Protein AF-A0A2M7QL12-F1 (afdb_monomer_lite)

Structure (mmCIF, N/CA/C/O backbone):
data_AF-A0A2M7QL12-F1
#
_entry.id   AF-A0A2M7QL12-F1
#
loop_
_atom_site.group_PDB
_atom_site.id
_atom_site.type_symbol
_atom_site.label_atom_id
_atom_site.label_alt_id
_atom_site.label_comp_id
_atom_site.label_asym_id
_atom_site.label_entity_id
_atom_site.label_seq_id
_atom_site.pdbx_PDB_ins_code
_atom_site.Cartn_x
_atom_site.Cartn_y
_atom_site.Cartn_z
_atom_site.occupancy
_atom_site.B_iso_or_equiv
_atom_site.auth_seq_id
_atom_site.auth_comp_id
_atom_site.auth_asym_id
_atom_site.auth_atom_id
_atom_site.pdbx_PDB_model_num
ATOM 1 N N . MET A 1 1 ? 10.885 -14.183 -25.278 1.00 58.84 1 MET A N 1
ATOM 2 C CA . MET A 1 1 ? 11.406 -12.892 -25.766 1.00 58.84 1 MET A CA 1
ATOM 3 C C . MET A 1 1 ? 11.655 -13.077 -27.241 1.00 58.84 1 MET A C 1
ATOM 5 O O . MET A 1 1 ? 12.558 -13.829 -27.584 1.00 58.84 1 MET A O 1
ATOM 9 N N . ASP A 1 2 ? 10.814 -12.476 -28.074 1.00 64.19 2 ASP A N 1
ATOM 10 C CA . ASP A 1 2 ? 10.976 -12.519 -29.525 1.00 64.19 2 ASP A CA 1
ATOM 11 C C . ASP A 1 2 ? 12.116 -11.577 -29.913 1.00 64.19 2 ASP A C 1
ATOM 13 O O . ASP A 1 2 ? 12.037 -10.368 -29.695 1.00 64.19 2 ASP A O 1
ATOM 17 N N . PHE A 1 3 ? 13.210 -12.152 -30.405 1.00 65.38 3 PHE A N 1
ATOM 18 C CA . PHE A 1 3 ? 14.356 -11.412 -30.920 1.00 65.38 3 PHE A CA 1
ATOM 19 C C . PHE A 1 3 ? 14.130 -11.153 -32.410 1.00 65.38 3 PHE A C 1
ATOM 21 O O . PHE A 1 3 ? 14.138 -12.094 -33.202 1.00 65.38 3 PHE A O 1
ATOM 28 N N . ALA A 1 4 ? 13.942 -9.885 -32.776 1.00 71.69 4 ALA A N 1
ATOM 29 C CA . ALA A 1 4 ? 13.825 -9.433 -34.159 1.00 71.69 4 ALA A CA 1
ATOM 30 C C . ALA A 1 4 ? 15.138 -8.734 -34.566 1.00 71.69 4 ALA A C 1
ATOM 32 O O . ALA A 1 4 ? 15.271 -7.525 -34.381 1.00 71.69 4 ALA A O 1
ATOM 33 N N . PRO A 1 5 ? 16.151 -9.462 -35.079 1.00 69.50 5 PRO A N 1
ATOM 34 C CA . PRO A 1 5 ? 17.453 -8.883 -35.431 1.00 69.50 5 PRO A CA 1
ATOM 35 C C . PRO A 1 5 ? 17.402 -7.799 -36.521 1.00 69.50 5 PRO A C 1
ATOM 37 O O . PRO A 1 5 ? 18.379 -7.079 -36.694 1.00 69.50 5 PRO A O 1
ATOM 40 N N . TRP A 1 6 ? 16.286 -7.675 -37.245 1.00 80.38 6 TRP A N 1
ATOM 41 C CA . TRP A 1 6 ? 16.060 -6.641 -38.260 1.00 80.38 6 TRP A CA 1
ATOM 42 C C . TRP A 1 6 ? 15.452 -5.338 -37.700 1.00 80.38 6 TRP A C 1
ATOM 44 O O . TRP A 1 6 ? 15.438 -4.343 -38.415 1.00 80.38 6 TRP A O 1
ATOM 54 N N . GLU A 1 7 ? 15.009 -5.323 -36.435 1.00 80.81 7 GLU A N 1
ATOM 55 C CA . GLU A 1 7 ? 14.493 -4.148 -35.703 1.00 80.81 7 GLU A CA 1
ATOM 56 C C . GLU A 1 7 ? 15.221 -4.029 -34.347 1.00 80.81 7 GLU A C 1
ATOM 58 O O . GLU A 1 7 ? 14.676 -4.346 -33.275 1.00 80.81 7 GLU A O 1
ATOM 63 N N . PRO A 1 8 ? 16.511 -3.645 -34.373 1.00 82.44 8 PRO A N 1
ATOM 64 C CA . PRO A 1 8 ? 17.352 -3.634 -33.183 1.00 82.44 8 PRO A CA 1
ATOM 65 C C . PRO A 1 8 ? 16.845 -2.657 -32.114 1.00 82.44 8 PRO A C 1
ATOM 67 O O . PRO A 1 8 ? 16.943 -2.962 -30.925 1.00 82.44 8 PRO A O 1
ATOM 70 N N . GLU A 1 9 ? 16.245 -1.531 -32.499 1.00 84.25 9 GLU A N 1
ATOM 71 C CA . GLU A 1 9 ? 15.704 -0.522 -31.583 1.00 84.25 9 GLU A CA 1
ATOM 72 C C . GLU A 1 9 ? 14.530 -1.067 -30.762 1.00 84.25 9 GLU A C 1
ATOM 74 O O . GLU A 1 9 ? 14.469 -0.862 -29.547 1.00 84.25 9 GLU A O 1
ATOM 79 N N . GLU A 1 10 ? 13.624 -1.817 -31.394 1.00 82.88 10 GLU A N 1
ATOM 80 C CA . GLU A 1 10 ? 12.490 -2.437 -30.706 1.00 82.88 10 GLU A CA 1
ATOM 81 C C . GLU A 1 10 ? 12.957 -3.563 -29.775 1.00 82.88 10 GLU A C 1
ATOM 83 O O . GLU A 1 10 ? 12.471 -3.695 -28.648 1.00 82.88 10 GLU A O 1
ATOM 88 N N . THR A 1 11 ? 13.956 -4.340 -30.203 1.00 84.88 11 THR A N 1
ATOM 89 C CA . THR A 1 11 ? 14.558 -5.398 -29.380 1.00 84.88 11 THR A CA 1
ATOM 90 C C . THR A 1 11 ? 15.261 -4.817 -28.147 1.00 84.88 11 THR A C 1
ATOM 92 O O . THR A 1 11 ? 15.054 -5.307 -27.033 1.00 84.88 11 THR A O 1
ATOM 95 N N . VAL A 1 12 ? 16.038 -3.739 -28.307 1.00 86.06 12 VAL A N 1
ATOM 96 C CA . VAL A 1 12 ? 16.672 -3.015 -27.190 1.00 86.06 12 VAL A CA 1
ATOM 97 C C . VAL A 1 12 ? 15.612 -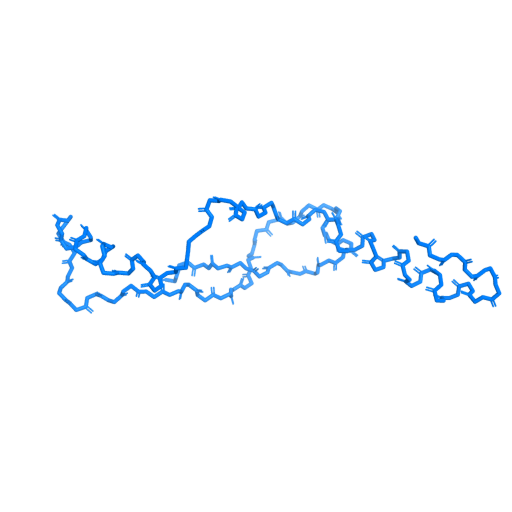2.411 -26.272 1.00 86.06 12 VAL A C 1
ATOM 99 O O . VAL A 1 12 ? 15.728 -2.531 -25.053 1.00 86.06 12 VAL A O 1
ATOM 102 N N . GLY A 1 13 ? 14.545 -1.839 -26.834 1.00 82.50 13 GLY A N 1
ATOM 103 C CA . GLY A 1 13 ? 13.413 -1.310 -26.076 1.00 82.50 13 GLY A CA 1
ATOM 104 C C . GLY A 1 13 ? 12.735 -2.377 -25.217 1.00 82.50 13 GLY A C 1
ATOM 105 O O . GLY A 1 13 ? 12.564 -2.183 -24.014 1.00 82.50 13 GLY A O 1
ATOM 106 N N . LYS A 1 14 ? 12.417 -3.543 -25.790 1.00 85.12 14 LYS A N 1
ATOM 107 C CA . LYS A 1 14 ? 11.827 -4.683 -25.064 1.00 85.12 14 LYS A CA 1
ATOM 108 C C . LYS A 1 14 ? 12.764 -5.228 -23.990 1.00 85.12 14 LYS A C 1
ATOM 110 O O . LYS A 1 14 ? 12.316 -5.535 -22.883 1.00 85.12 14 LYS A O 1
ATOM 115 N N . LEU A 1 15 ? 14.059 -5.329 -24.291 1.00 85.56 15 LEU A N 1
ATOM 116 C CA . LEU A 1 15 ? 15.066 -5.780 -23.334 1.00 85.56 15 LEU A CA 1
ATOM 117 C C . LEU A 1 15 ? 15.175 -4.808 -22.157 1.00 85.56 15 LEU A C 1
ATOM 119 O O . LEU A 1 15 ? 15.125 -5.240 -21.006 1.00 85.56 15 LEU A O 1
ATOM 123 N N . TRP A 1 16 ? 15.254 -3.507 -22.439 1.00 83.31 16 TRP A N 1
ATOM 124 C CA . TRP A 1 16 ? 15.262 -2.465 -21.420 1.00 83.31 16 TRP A CA 1
ATOM 125 C C . TRP A 1 16 ? 13.984 -2.493 -20.586 1.00 83.31 16 TRP A C 1
ATOM 127 O O . TRP A 1 16 ? 14.060 -2.493 -19.364 1.00 83.31 16 TRP A O 1
ATOM 137 N N . HIS A 1 17 ? 12.813 -2.602 -21.213 1.00 81.38 17 HIS A N 1
ATOM 138 C CA . HIS A 1 17 ? 11.528 -2.626 -20.517 1.00 81.38 17 HIS A CA 1
ATOM 139 C C . HIS A 1 17 ? 11.385 -3.843 -19.589 1.00 81.38 17 HIS A C 1
ATOM 141 O O . HIS A 1 17 ? 10.820 -3.733 -18.498 1.00 81.38 17 HIS A O 1
ATOM 147 N N . ALA A 1 18 ? 11.912 -5.003 -19.989 1.00 82.50 18 ALA A N 1
ATOM 148 C CA . ALA A 1 18 ? 11.933 -6.212 -19.168 1.00 82.50 18 ALA A CA 1
ATOM 149 C C . ALA A 1 18 ? 12.962 -6.148 -18.028 1.00 82.50 18 ALA A C 1
ATOM 151 O O . ALA A 1 18 ? 12.722 -6.673 -16.940 1.00 82.50 18 ALA A O 1
ATOM 152 N N . LEU A 1 19 ? 14.109 -5.506 -18.260 1.00 82.19 19 LEU A N 1
ATOM 153 C CA . LEU A 1 19 ? 15.090 -5.223 -17.214 1.00 82.19 19 LEU A CA 1
ATOM 154 C C . LEU A 1 19 ? 14.518 -4.227 -16.203 1.00 82.19 19 LEU A C 1
ATOM 156 O O . LEU A 1 19 ? 14.540 -4.493 -15.003 1.00 82.19 19 LEU A O 1
ATOM 160 N N . ALA A 1 20 ? 13.954 -3.120 -16.680 1.00 79.75 20 ALA A N 1
ATOM 161 C CA . ALA A 1 20 ? 13.416 -2.046 -15.860 1.00 79.75 20 ALA A CA 1
ATOM 162 C C . ALA A 1 20 ? 12.238 -2.494 -14.991 1.00 79.75 20 ALA A C 1
ATOM 164 O O . ALA A 1 20 ? 12.162 -2.106 -13.828 1.00 79.75 20 ALA A O 1
ATOM 165 N N . SER A 1 21 ? 11.368 -3.363 -15.513 1.00 73.56 21 SER A N 1
ATOM 166 C CA . SER A 1 21 ? 10.230 -3.899 -14.758 1.00 73.56 21 SER A CA 1
ATOM 167 C C . SER A 1 21 ? 10.628 -4.870 -13.641 1.00 73.56 21 SER A C 1
ATOM 169 O O . SER A 1 21 ? 9.879 -5.026 -12.679 1.00 73.56 21 SER A O 1
ATOM 171 N N . ARG A 1 22 ? 11.798 -5.519 -13.737 1.00 71.81 22 ARG A N 1
ATOM 172 C CA . ARG A 1 22 ? 12.275 -6.513 -12.754 1.00 71.81 22 ARG A CA 1
ATOM 173 C C . ARG A 1 22 ? 13.378 -6.000 -11.836 1.00 71.81 22 ARG A C 1
ATOM 175 O O . ARG A 1 22 ? 13.657 -6.638 -10.821 1.00 71.81 22 ARG A O 1
ATOM 182 N N . LEU A 1 23 ? 14.035 -4.896 -12.184 1.00 72.94 23 LEU A N 1
ATOM 183 C CA . LEU A 1 23 ? 15.099 -4.303 -11.381 1.00 72.94 23 LEU A CA 1
ATOM 184 C C . LEU A 1 23 ? 14.534 -3.800 -10.048 1.00 72.94 23 LEU A C 1
ATOM 186 O O . LEU A 1 23 ? 13.951 -2.721 -9.948 1.00 72.94 23 LEU A O 1
ATOM 190 N N . ASP A 1 24 ? 14.762 -4.618 -9.021 1.00 63.91 24 ASP A N 1
ATOM 191 C CA . ASP A 1 24 ? 14.543 -4.274 -7.616 1.00 63.91 24 ASP A CA 1
ATOM 192 C C . ASP A 1 24 ? 13.078 -3.900 -7.316 1.00 63.91 24 ASP A C 1
ATOM 194 O O . ASP A 1 24 ? 12.792 -3.010 -6.520 1.00 63.91 24 ASP A O 1
ATOM 198 N N . ALA A 1 25 ? 12.134 -4.540 -8.024 1.00 67.06 25 ALA A N 1
ATOM 199 C CA . ALA A 1 25 ? 10.707 -4.407 -7.751 1.00 67.06 25 ALA A CA 1
ATOM 200 C C . ALA A 1 25 ? 10.420 -4.831 -6.305 1.00 67.06 25 ALA A C 1
ATOM 202 O O . ALA A 1 25 ? 10.874 -5.892 -5.872 1.00 67.06 25 ALA A O 1
ATOM 203 N N . ALA A 1 26 ? 9.671 -3.999 -5.573 1.00 68.94 26 ALA A N 1
ATOM 204 C CA . ALA A 1 26 ? 9.276 -4.302 -4.204 1.00 68.94 26 ALA A CA 1
ATOM 205 C C . ALA A 1 26 ? 8.617 -5.687 -4.151 1.00 68.94 26 ALA A C 1
ATOM 207 O O . ALA A 1 26 ? 7.753 -6.004 -4.971 1.00 68.94 26 ALA A O 1
ATOM 208 N N . GLN A 1 27 ? 9.049 -6.519 -3.203 1.00 73.38 27 GLN A N 1
ATOM 209 C CA . GLN A 1 27 ? 8.483 -7.848 -3.034 1.00 73.38 27 GLN A CA 1
ATOM 210 C C . GLN A 1 27 ? 7.022 -7.710 -2.596 1.00 73.38 27 GLN A C 1
ATOM 212 O O . GLN A 1 27 ? 6.735 -7.285 -1.478 1.00 73.38 27 GLN A O 1
ATOM 217 N N . ALA A 1 28 ? 6.103 -8.045 -3.497 1.00 77.50 28 ALA A N 1
ATOM 218 C CA . ALA A 1 28 ? 4.694 -8.175 -3.173 1.00 77.50 28 ALA A CA 1
ATOM 219 C C . ALA A 1 28 ? 4.449 -9.561 -2.562 1.00 77.50 28 ALA A C 1
ATOM 221 O O . ALA A 1 28 ? 4.922 -10.577 -3.075 1.00 77.50 28 ALA A O 1
ATOM 222 N N . HIS A 1 29 ? 3.719 -9.603 -1.450 1.00 83.31 29 HIS A N 1
ATOM 223 C CA . HIS A 1 29 ? 3.289 -10.845 -0.813 1.00 83.31 29 HIS A CA 1
ATOM 224 C C . HIS A 1 29 ? 1.817 -11.099 -1.144 1.00 83.31 29 HIS A C 1
ATOM 226 O O . HIS A 1 29 ? 0.966 -11.059 -0.260 1.00 83.31 29 HIS A O 1
ATOM 232 N N . ASP A 1 30 ? 1.510 -11.342 -2.420 1.00 84.06 30 ASP A N 1
ATOM 233 C CA . ASP A 1 30 ? 0.123 -11.419 -2.908 1.00 84.06 30 ASP A CA 1
ATOM 234 C C . ASP A 1 30 ? -0.702 -12.498 -2.194 1.00 84.06 30 ASP A C 1
ATOM 236 O O . ASP A 1 30 ? -1.869 -12.286 -1.887 1.00 84.06 30 ASP A O 1
ATOM 240 N N . GLY A 1 31 ? -0.079 -13.625 -1.833 1.00 88.81 31 GLY A N 1
ATOM 241 C CA . GLY A 1 31 ? -0.737 -14.694 -1.070 1.00 88.81 31 GLY A CA 1
ATOM 242 C C . GLY A 1 31 ? -1.087 -14.330 0.380 1.00 88.81 31 GLY A C 1
ATOM 243 O O . GLY A 1 31 ? -1.843 -15.056 1.018 1.00 88.81 31 GLY A O 1
ATOM 244 N N . ALA A 1 32 ? -0.543 -13.229 0.904 1.00 87.62 32 ALA A N 1
ATOM 245 C CA . ALA A 1 32 ? -0.838 -12.699 2.235 1.00 87.62 32 ALA A CA 1
ATOM 246 C C . ALA A 1 32 ? -1.580 -11.349 2.185 1.00 87.62 32 ALA A C 1
ATOM 248 O O . ALA A 1 32 ? -1.905 -10.787 3.232 1.00 87.62 32 ALA A O 1
ATOM 249 N N . ALA A 1 33 ? -1.831 -10.810 0.989 1.00 89.50 33 ALA A N 1
ATOM 250 C CA . ALA A 1 33 ? -2.529 -9.547 0.813 1.00 89.50 33 ALA A CA 1
ATOM 251 C C . ALA A 1 33 ? -4.043 -9.729 1.008 1.00 89.50 33 ALA A C 1
ATOM 253 O O . ALA A 1 33 ? -4.627 -10.723 0.584 1.00 89.50 33 ALA A O 1
ATOM 254 N N . VAL A 1 34 ? -4.688 -8.741 1.630 1.00 92.38 34 VAL A N 1
ATOM 255 C CA . VAL A 1 34 ? -6.148 -8.674 1.785 1.00 92.38 34 VAL A CA 1
ATOM 256 C C . VAL A 1 34 ? -6.629 -7.272 1.441 1.00 92.38 34 VAL A C 1
ATOM 258 O O . VAL A 1 34 ? -5.962 -6.285 1.770 1.00 92.38 34 VAL A O 1
ATOM 261 N N . ALA A 1 35 ? -7.783 -7.154 0.782 1.00 92.56 35 ALA A N 1
ATOM 262 C CA . ALA A 1 35 ? -8.334 -5.843 0.480 1.00 92.56 35 ALA A CA 1
ATOM 263 C C . ALA A 1 35 ? -8.847 -5.178 1.766 1.00 92.56 35 ALA A C 1
ATOM 265 O O . ALA A 1 35 ? -9.576 -5.780 2.554 1.00 92.56 35 ALA A O 1
ATOM 266 N N . LEU A 1 36 ? -8.517 -3.898 1.964 1.00 92.62 36 LEU A N 1
ATOM 267 C CA . LEU A 1 36 ? -8.959 -3.143 3.141 1.00 92.62 36 LEU A CA 1
ATOM 268 C C . LEU A 1 36 ? -10.483 -3.227 3.390 1.00 92.62 36 LEU A C 1
ATOM 270 O O . LEU A 1 36 ? -10.857 -3.423 4.547 1.00 92.62 36 LEU A O 1
ATOM 274 N N . PRO A 1 37 ? -11.372 -3.147 2.373 1.00 94.50 37 PRO A N 1
ATOM 275 C CA . PRO A 1 37 ? -12.816 -3.279 2.587 1.00 94.50 37 PRO A CA 1
ATOM 276 C C . PRO A 1 37 ? -13.240 -4.602 3.241 1.00 94.50 37 PRO A C 1
ATOM 278 O O . PRO A 1 37 ? -14.211 -4.619 3.991 1.00 94.50 37 PRO A O 1
ATOM 281 N N . GLU A 1 38 ? -12.502 -5.691 3.015 1.00 95.69 38 GLU A N 1
ATOM 282 C CA . GLU A 1 38 ? -12.813 -7.013 3.574 1.00 95.69 38 GLU A CA 1
ATOM 283 C C . GLU A 1 38 ? -12.546 -7.089 5.086 1.00 95.69 38 GLU A C 1
ATOM 285 O O . GLU A 1 38 ? -13.176 -7.868 5.804 1.00 95.69 38 GLU A O 1
ATOM 290 N N . VAL A 1 39 ? -11.621 -6.267 5.593 1.00 95.50 39 VAL A N 1
ATOM 291 C CA . VAL A 1 39 ? -11.174 -6.291 6.998 1.00 95.50 39 VAL A CA 1
ATOM 292 C C . VAL A 1 39 ? -11.487 -5.011 7.773 1.00 95.50 39 VAL A C 1
ATOM 294 O O . VAL A 1 39 ? -11.336 -4.993 8.997 1.00 95.50 39 VAL A O 1
ATOM 297 N N . ALA A 1 40 ? -11.978 -3.961 7.108 1.00 94.06 40 ALA A N 1
ATOM 298 C CA . ALA A 1 40 ? -12.206 -2.638 7.690 1.00 94.06 40 ALA A CA 1
ATOM 299 C C . ALA A 1 40 ? -13.075 -2.672 8.959 1.00 94.06 40 ALA A C 1
ATOM 301 O O . ALA A 1 40 ? -12.737 -2.035 9.955 1.00 94.06 40 ALA A O 1
ATOM 302 N N . GLY A 1 41 ? -14.157 -3.459 8.962 1.00 93.94 41 GLY A N 1
ATOM 303 C CA . GLY A 1 41 ? -15.033 -3.586 10.131 1.00 93.94 41 GLY A CA 1
ATOM 304 C C . GLY A 1 41 ? -14.328 -4.206 11.344 1.00 93.94 41 GLY A C 1
ATOM 305 O O . GLY A 1 41 ? -14.434 -3.690 12.456 1.00 93.94 41 GLY A O 1
ATOM 306 N N . ARG A 1 42 ? -13.549 -5.277 11.130 1.00 95.00 42 ARG A N 1
ATOM 307 C CA . ARG A 1 42 ? -12.774 -5.940 12.195 1.00 95.00 42 ARG A CA 1
ATOM 308 C C . ARG A 1 42 ? -11.679 -5.020 12.735 1.00 95.00 42 ARG A C 1
ATOM 310 O O . ARG A 1 42 ? -11.507 -4.926 13.947 1.00 95.00 42 ARG A O 1
ATOM 317 N N . LEU A 1 43 ? -10.997 -4.297 11.846 1.00 94.88 43 LEU A N 1
ATOM 318 C CA . LEU A 1 43 ? -9.995 -3.297 12.216 1.00 94.88 43 LEU A CA 1
ATOM 319 C C . LEU A 1 43 ? -10.598 -2.157 13.044 1.00 94.88 43 LEU A C 1
ATOM 321 O O . LEU A 1 43 ? -10.003 -1.758 14.041 1.00 94.88 43 LEU A O 1
ATOM 325 N N . ALA A 1 44 ? -11.787 -1.667 12.686 1.00 94.06 44 ALA A N 1
ATOM 326 C CA . ALA A 1 44 ? -12.462 -0.606 13.433 1.00 94.06 44 ALA A CA 1
ATOM 327 C C . ALA A 1 44 ? -12.811 -1.040 14.867 1.00 94.06 44 ALA A C 1
ATOM 329 O O . ALA A 1 44 ? -12.586 -0.284 15.815 1.00 94.06 44 ALA A O 1
ATOM 330 N N . VAL A 1 45 ? -13.313 -2.269 15.042 1.00 94.56 45 VAL A N 1
ATOM 331 C CA . VAL A 1 45 ? -13.591 -2.839 16.372 1.00 94.56 45 VAL A CA 1
ATOM 332 C C . VAL A 1 45 ? -12.303 -2.987 17.179 1.00 94.56 45 VAL A C 1
ATOM 334 O O . VAL A 1 45 ? -12.261 -2.558 18.330 1.00 94.56 45 VAL A O 1
ATOM 337 N N . PHE A 1 46 ? -11.249 -3.542 16.577 1.00 95.12 46 PHE A N 1
ATOM 338 C CA . PHE A 1 46 ? -9.949 -3.711 17.227 1.00 95.12 46 PHE A CA 1
ATOM 339 C C . PHE A 1 46 ? -9.358 -2.370 17.680 1.00 95.12 46 PHE A C 1
ATOM 341 O O . PHE A 1 46 ? -8.998 -2.212 18.843 1.00 95.12 46 PHE A O 1
ATOM 348 N N . PHE A 1 47 ? -9.342 -1.371 16.797 1.00 94.06 47 PHE A N 1
ATOM 349 C CA . PHE A 1 47 ? -8.840 -0.036 17.109 1.00 94.06 47 PHE A CA 1
ATOM 350 C C . PHE A 1 47 ? -9.630 0.629 18.246 1.00 94.06 47 PHE A C 1
ATOM 352 O O . PHE A 1 47 ? -9.046 1.219 19.153 1.00 94.06 47 PHE A O 1
ATOM 359 N N . ARG A 1 48 ? -10.962 0.476 18.258 1.00 94.00 48 ARG A N 1
ATOM 360 C CA . ARG A 1 48 ? -11.812 0.932 19.369 1.00 94.00 48 ARG A CA 1
ATOM 361 C C . ARG A 1 48 ? -11.507 0.191 20.672 1.00 94.00 48 ARG A C 1
ATOM 363 O O . ARG A 1 48 ? -11.446 0.836 21.715 1.00 94.00 48 ARG A O 1
ATOM 370 N N . ALA A 1 49 ? -11.322 -1.125 20.628 1.00 95.00 49 ALA A N 1
ATOM 371 C CA . ALA A 1 49 ? -10.998 -1.924 21.809 1.00 95.00 49 ALA A CA 1
ATOM 372 C C . ALA A 1 49 ? -9.649 -1.522 22.432 1.00 95.00 49 ALA A C 1
ATOM 374 O O . ALA A 1 49 ? -9.502 -1.577 23.649 1.00 95.00 49 ALA A O 1
ATOM 375 N N . LEU A 1 50 ? -8.703 -1.042 21.618 1.00 95.88 50 LEU A N 1
ATOM 376 C CA . LEU A 1 50 ? -7.426 -0.479 22.068 1.00 95.88 50 LEU A CA 1
ATOM 377 C C . L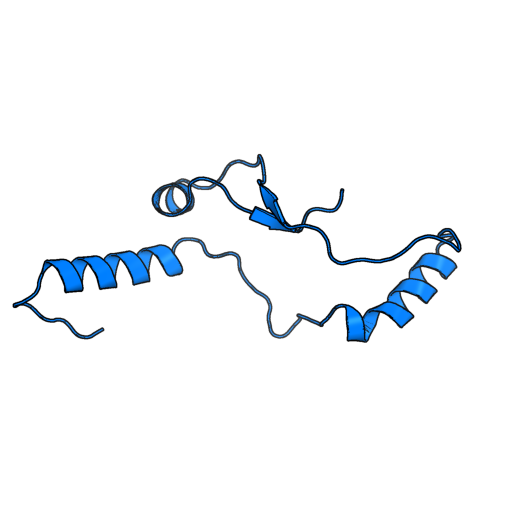EU A 1 50 ? -7.524 0.954 22.635 1.00 95.88 50 LEU A C 1
ATOM 379 O O . LEU A 1 50 ? -6.506 1.520 23.022 1.00 95.88 50 LEU A O 1
ATOM 383 N N . GLY A 1 51 ? -8.718 1.553 22.690 1.00 95.62 51 GLY A N 1
ATOM 384 C CA . GLY A 1 51 ? -8.928 2.918 23.190 1.00 95.62 51 GLY A CA 1
ATOM 385 C C . GLY A 1 51 ? -9.011 3.997 22.104 1.00 95.62 51 GLY A C 1
ATOM 386 O O . GLY A 1 51 ? -8.980 5.184 22.419 1.00 95.62 51 GLY A O 1
ATOM 387 N N . GLY A 1 52 ? -9.137 3.614 20.830 1.00 93.12 52 GLY A N 1
ATOM 388 C CA . GLY A 1 52 ? -9.258 4.553 19.716 1.00 93.12 52 GLY A CA 1
ATOM 389 C C . GLY A 1 52 ? -10.534 5.430 19.744 1.00 93.12 52 GLY A C 1
ATOM 390 O O . GLY A 1 52 ? -11.593 4.962 20.194 1.00 93.12 52 GLY A O 1
ATOM 391 N N . PRO A 1 53 ? -10.480 6.678 19.219 1.00 92.50 53 PRO A N 1
ATOM 392 C CA . PRO A 1 53 ? -11.621 7.604 19.127 1.00 92.50 53 PRO A CA 1
ATOM 393 C C . PRO A 1 53 ? -12.811 7.074 18.311 1.00 92.50 53 PRO A C 1
ATOM 395 O O . PRO A 1 53 ? -12.668 6.179 17.475 1.00 92.50 53 PRO A O 1
ATOM 398 N N . LYS A 1 54 ? -14.034 7.571 18.570 1.00 87.06 54 LYS A N 1
ATOM 399 C CA . LYS A 1 54 ? -15.290 7.109 17.906 1.00 87.06 54 LYS A CA 1
ATOM 400 C C . LYS A 1 54 ? -15.432 7.553 16.466 1.00 87.06 54 LYS A C 1
ATOM 402 O O . LYS A 1 54 ? -16.032 6.848 15.664 1.00 87.06 54 LYS A O 1
ATOM 407 N N . ASP A 1 55 ? -14.812 8.669 16.191 1.00 91.00 55 ASP A N 1
ATOM 408 C CA . ASP A 1 55 ? -14.770 9.443 14.971 1.00 91.00 55 ASP A CA 1
ATOM 409 C C . ASP A 1 55 ? -13.535 9.142 14.107 1.00 91.00 55 ASP A C 1
ATOM 411 O O . ASP A 1 55 ? -13.461 9.591 12.966 1.00 91.00 55 ASP A O 1
ATOM 415 N N . ALA A 1 56 ? -12.585 8.345 14.607 1.00 90.25 56 ALA A N 1
ATOM 416 C CA . ALA A 1 56 ? -11.403 7.959 13.846 1.00 90.25 56 ALA A CA 1
ATOM 417 C C . ALA A 1 56 ? -11.771 7.045 12.664 1.00 90.25 56 ALA A C 1
ATOM 419 O O . ALA A 1 56 ? -12.293 5.942 12.843 1.00 90.25 56 ALA A O 1
ATOM 420 N N . ALA A 1 57 ? -11.458 7.496 11.448 1.00 88.38 57 ALA A N 1
ATOM 421 C CA . ALA A 1 57 ? -11.675 6.739 10.222 1.00 88.38 57 ALA A CA 1
ATOM 422 C C . ALA A 1 57 ? -10.397 6.004 9.792 1.00 88.38 57 ALA A C 1
ATOM 424 O O . ALA A 1 57 ? -9.340 6.614 9.655 1.00 88.38 57 ALA A O 1
ATOM 425 N N . ILE A 1 58 ? -10.515 4.707 9.499 1.00 90.12 58 ILE A N 1
ATOM 426 C CA . ILE A 1 58 ? -9.439 3.912 8.894 1.00 90.12 58 ILE A CA 1
ATOM 427 C C . ILE A 1 58 ? -9.570 4.014 7.375 1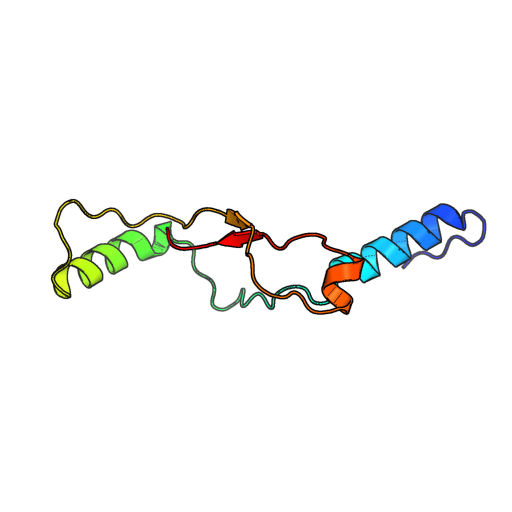.00 90.12 58 ILE A C 1
ATOM 429 O O . ILE A 1 58 ? -10.621 3.697 6.816 1.00 90.12 58 ILE A O 1
ATOM 433 N N . ARG A 1 59 ? -8.515 4.476 6.701 1.00 91.50 59 ARG A N 1
ATOM 434 C CA . ARG A 1 59 ? -8.488 4.689 5.247 1.00 91.50 59 ARG A CA 1
ATOM 435 C C . ARG A 1 59 ? -7.210 4.123 4.645 1.00 91.50 59 ARG A C 1
ATOM 437 O O . ARG A 1 59 ? -6.224 3.918 5.347 1.00 91.50 59 ARG A O 1
ATOM 444 N N . ALA A 1 60 ? -7.239 3.882 3.337 1.00 90.94 60 ALA A N 1
ATOM 445 C CA . ALA A 1 60 ? -6.029 3.565 2.595 1.00 90.94 60 ALA A CA 1
ATOM 446 C C . ALA A 1 60 ? -5.055 4.752 2.666 1.00 90.94 60 ALA A C 1
ATOM 448 O O . ALA A 1 60 ? -5.465 5.903 2.508 1.00 90.94 60 ALA A O 1
ATOM 449 N N . ALA A 1 61 ? -3.780 4.455 2.906 1.00 91.00 61 ALA A N 1
ATOM 450 C CA . ALA A 1 61 ? -2.720 5.452 2.887 1.00 91.00 61 ALA A CA 1
ATOM 451 C C . ALA A 1 61 ? -2.515 6.002 1.466 1.00 91.00 61 ALA A C 1
ATOM 453 O O . ALA A 1 61 ? -2.608 5.262 0.480 1.00 91.00 61 ALA A O 1
ATOM 454 N N . ALA A 1 62 ? -2.230 7.300 1.367 1.00 88.81 62 ALA A N 1
ATOM 455 C CA . ALA A 1 62 ? -1.926 7.938 0.096 1.00 88.81 62 ALA A CA 1
ATOM 456 C C . ALA A 1 62 ? -0.542 7.508 -0.409 1.00 88.81 62 ALA A C 1
ATOM 458 O O . ALA A 1 62 ? 0.365 7.210 0.370 1.00 88.81 62 ALA A O 1
ATOM 459 N N . GLN A 1 63 ? -0.387 7.477 -1.733 1.00 89.12 63 GLN A N 1
ATOM 460 C CA . GLN A 1 63 ? 0.906 7.241 -2.368 1.00 89.12 63 GLN A CA 1
ATOM 461 C C . GLN A 1 63 ? 1.718 8.534 -2.357 1.00 89.12 63 GLN A C 1
ATOM 463 O O . GLN A 1 63 ? 1.400 9.484 -3.076 1.00 89.12 63 GLN A O 1
ATOM 468 N N . GLU A 1 64 ? 2.790 8.550 -1.577 1.00 89.00 64 GLU A N 1
ATOM 469 C CA . GLU A 1 64 ? 3.669 9.704 -1.425 1.00 89.00 64 GLU A CA 1
ATOM 470 C C . GLU A 1 64 ? 5.071 9.397 -1.935 1.00 89.00 64 GLU A C 1
ATOM 472 O O . GLU A 1 64 ? 5.533 8.257 -1.888 1.00 89.00 64 GLU A O 1
ATOM 477 N N . VAL A 1 65 ? 5.763 10.429 -2.426 1.00 87.94 65 VAL A N 1
ATOM 478 C CA . VAL A 1 65 ? 7.172 10.302 -2.807 1.00 87.94 65 VAL A CA 1
ATOM 479 C C . VAL A 1 65 ? 7.993 10.079 -1.543 1.00 87.94 65 VAL A C 1
ATOM 481 O O . VAL A 1 65 ? 8.023 10.911 -0.639 1.00 87.94 65 VAL A O 1
ATOM 484 N N . SER A 1 66 ? 8.665 8.938 -1.478 1.00 84.00 66 SER A N 1
ATOM 485 C CA . SER A 1 66 ? 9.479 8.565 -0.338 1.00 84.00 66 SER A CA 1
ATOM 486 C C . SER A 1 66 ? 10.860 9.210 -0.432 1.00 84.00 66 SER A C 1
ATOM 488 O O . SER A 1 66 ? 11.593 8.987 -1.390 1.00 84.00 66 SER A O 1
ATOM 490 N N . ALA A 1 67 ? 11.249 9.958 0.603 1.00 86.81 67 ALA A N 1
ATOM 491 C CA . ALA A 1 67 ? 12.553 10.625 0.694 1.00 86.81 67 ALA A CA 1
ATOM 492 C C . ALA A 1 67 ? 13.720 9.690 1.090 1.00 86.81 67 ALA A C 1
ATOM 494 O O . ALA A 1 67 ? 14.816 10.154 1.406 1.00 86.81 67 ALA A O 1
ATOM 495 N N . HIS A 1 68 ? 13.494 8.374 1.139 1.00 85.62 68 HIS A N 1
ATOM 496 C CA . HIS A 1 68 ? 14.531 7.4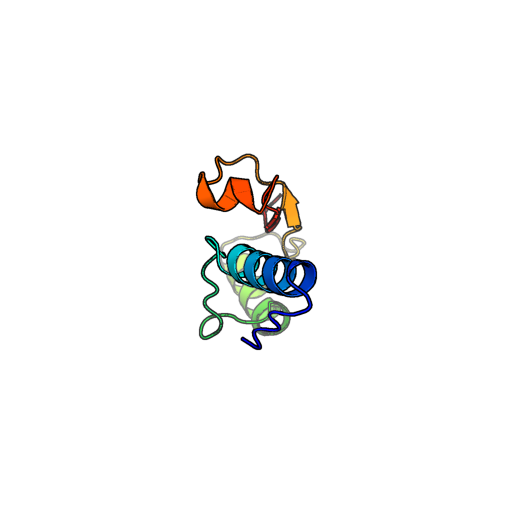14 1.513 1.00 85.62 68 HIS A CA 1
ATOM 497 C C . HIS A 1 68 ? 15.570 7.216 0.397 1.00 85.62 68 HIS A C 1
ATOM 499 O O . HIS A 1 68 ? 15.354 7.529 -0.774 1.00 85.62 68 HIS A O 1
ATOM 505 N N . ARG A 1 69 ? 16.727 6.659 0.764 1.00 83.44 69 ARG A N 1
ATOM 506 C CA . ARG A 1 69 ? 17.774 6.335 -0.204 1.00 83.44 69 ARG A CA 1
ATOM 507 C C . ARG A 1 69 ? 17.396 5.084 -0.994 1.00 83.44 69 ARG A C 1
ATOM 509 O O . ARG A 1 69 ? 17.406 3.987 -0.447 1.00 83.44 69 ARG A O 1
ATOM 516 N N . ILE A 1 70 ? 17.194 5.253 -2.294 1.00 85.69 70 ILE A N 1
ATOM 517 C CA . ILE A 1 70 ? 17.024 4.147 -3.240 1.00 85.69 70 ILE A CA 1
ATOM 518 C C . ILE A 1 70 ? 18.374 3.532 -3.649 1.00 85.69 70 ILE A C 1
ATOM 520 O O . ILE A 1 70 ? 19.390 4.229 -3.791 1.0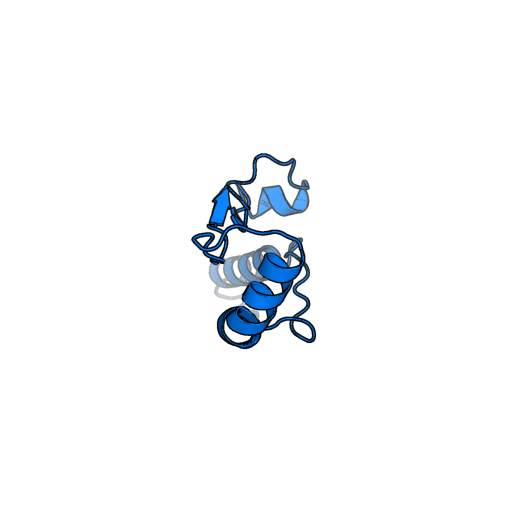0 85.69 70 ILE A O 1
ATOM 524 N N . GLY A 1 71 ? 18.389 2.206 -3.818 1.00 82.44 71 GLY A N 1
ATOM 525 C CA . GLY A 1 71 ? 19.553 1.442 -4.270 1.00 82.44 71 GLY A CA 1
ATOM 526 C C . GLY A 1 71 ? 19.995 1.835 -5.683 1.00 82.44 71 GLY A C 1
ATOM 527 O O . GLY A 1 71 ? 19.201 2.307 -6.493 1.00 82.44 71 GLY A O 1
ATOM 528 N N . TRP A 1 72 ? 21.276 1.638 -6.010 1.00 81.44 72 TRP A N 1
ATOM 529 C CA . TRP A 1 72 ? 21.838 2.097 -7.290 1.00 81.44 72 TRP A CA 1
ATOM 530 C C . TRP A 1 72 ? 21.159 1.459 -8.514 1.00 81.44 72 TRP A C 1
ATOM 532 O O . TRP A 1 72 ? 20.984 2.124 -9.527 1.00 81.44 72 TRP A O 1
ATOM 542 N N . ARG A 1 73 ? 20.721 0.196 -8.405 1.00 81.75 73 ARG A N 1
ATOM 543 C CA . ARG A 1 73 ? 19.987 -0.523 -9.462 1.00 81.75 73 ARG A CA 1
ATOM 544 C C . ARG A 1 73 ? 18.597 0.072 -9.687 1.00 81.75 73 ARG A C 1
ATOM 546 O O . ARG A 1 73 ? 18.206 0.255 -10.833 1.00 81.75 73 ARG A O 1
ATOM 553 N N . ARG A 1 74 ? 17.897 0.421 -8.600 1.00 79.19 74 ARG A N 1
ATOM 554 C CA . ARG A 1 74 ? 16.590 1.099 -8.606 1.00 79.19 74 ARG A CA 1
ATOM 555 C C . ARG A 1 74 ? 16.684 2.504 -9.213 1.00 79.19 74 ARG A C 1
ATOM 557 O O . ARG A 1 74 ? 15.825 2.880 -9.999 1.00 79.19 74 ARG A O 1
ATOM 564 N N . LYS A 1 75 ? 17.769 3.242 -8.932 1.00 81.56 75 LYS A N 1
ATOM 565 C CA . LYS A 1 75 ? 18.037 4.578 -9.510 1.00 81.56 75 LYS A CA 1
ATOM 566 C C . LYS A 1 75 ? 18.126 4.597 -11.034 1.00 81.56 75 LYS A C 1
ATOM 568 O O . LYS A 1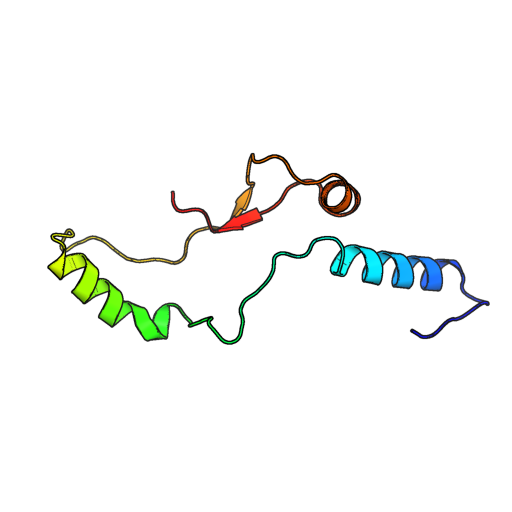 75 ? 17.826 5.618 -11.636 1.00 81.56 75 LYS A O 1
ATOM 573 N N . LEU A 1 76 ? 18.566 3.504 -11.657 1.00 82.50 76 LEU A N 1
ATOM 574 C CA . LEU A 1 76 ? 18.708 3.440 -13.116 1.00 82.50 76 LEU A CA 1
ATOM 575 C C . LEU A 1 76 ? 17.358 3.390 -13.843 1.00 82.50 76 LEU A C 1
ATOM 577 O O . LEU A 1 76 ? 17.302 3.672 -15.035 1.00 82.50 76 LEU A O 1
ATOM 581 N N . THR A 1 77 ? 16.289 3.012 -13.143 1.00 79.00 77 THR A N 1
ATOM 582 C CA . THR A 1 77 ? 14.964 2.783 -13.735 1.00 79.00 77 THR A CA 1
ATOM 583 C C . THR A 1 77 ? 13.889 3.676 -13.128 1.00 79.00 77 THR A C 1
ATOM 585 O O . THR A 1 77 ? 12.863 3.905 -13.760 1.00 79.00 77 THR A O 1
ATOM 588 N N . THR A 1 78 ? 14.110 4.179 -11.910 1.00 76.25 78 THR A N 1
ATOM 589 C CA . THR A 1 78 ? 13.147 4.957 -11.128 1.00 76.25 78 THR A CA 1
ATOM 590 C C . THR A 1 78 ? 13.848 6.149 -10.476 1.00 76.25 78 THR A C 1
ATOM 592 O O . THR A 1 78 ? 14.767 5.966 -9.678 1.00 76.25 78 THR A O 1
ATOM 595 N N . ASP A 1 79 ? 13.398 7.365 -10.793 1.00 76.81 79 ASP A N 1
ATOM 596 C CA . ASP A 1 79 ? 13.923 8.613 -10.213 1.00 76.81 79 ASP A CA 1
ATOM 597 C C . ASP A 1 79 ? 13.543 8.763 -8.728 1.00 76.81 79 ASP A C 1
ATOM 599 O O . ASP A 1 79 ? 14.394 9.033 -7.878 1.00 76.81 79 ASP A O 1
ATOM 603 N N . ALA A 1 80 ? 12.277 8.491 -8.401 1.00 80.00 80 ALA A N 1
ATOM 604 C CA . ALA A 1 80 ? 11.757 8.558 -7.044 1.00 80.00 80 ALA A CA 1
ATOM 605 C C . ALA A 1 80 ? 10.706 7.471 -6.799 1.00 80.00 80 ALA A C 1
ATOM 607 O O . ALA A 1 80 ? 9.873 7.181 -7.661 1.00 80.00 80 ALA A O 1
ATOM 608 N N . GLU A 1 81 ? 10.726 6.870 -5.610 1.00 83.69 81 GLU A N 1
ATOM 609 C CA . GLU A 1 81 ? 9.784 5.809 -5.263 1.00 83.69 81 GLU A CA 1
ATOM 610 C C . GLU A 1 81 ? 8.537 6.382 -4.592 1.00 83.69 81 GLU A C 1
ATOM 612 O O . GLU A 1 81 ? 8.634 7.177 -3.656 1.00 83.69 81 GLU A O 1
ATOM 617 N N . ARG A 1 82 ? 7.358 5.968 -5.063 1.00 85.19 82 ARG A N 1
ATOM 618 C CA . ARG A 1 82 ? 6.077 6.287 -4.428 1.00 85.19 82 ARG A CA 1
ATOM 619 C C . ARG A 1 82 ? 5.644 5.116 -3.562 1.00 85.19 82 ARG A C 1
ATOM 621 O O . ARG A 1 82 ? 5.527 4.003 -4.066 1.00 85.19 82 ARG A O 1
ATOM 628 N N . LEU A 1 83 ? 5.450 5.373 -2.273 1.00 87.56 83 LEU A N 1
ATOM 629 C CA . LEU A 1 83 ? 5.043 4.373 -1.291 1.00 87.56 83 LEU A CA 1
ATOM 630 C C . LEU A 1 83 ? 3.795 4.851 -0.553 1.00 87.56 83 LEU A C 1
ATOM 632 O O . LEU A 1 83 ? 3.628 6.044 -0.297 1.00 87.56 83 LEU A O 1
ATOM 636 N N . ALA A 1 84 ? 2.943 3.900 -0.171 1.00 86.50 84 ALA A N 1
ATOM 637 C CA . ALA A 1 84 ? 1.818 4.172 0.710 1.00 86.50 84 ALA A CA 1
ATOM 638 C C . ALA A 1 84 ? 2.360 4.583 2.086 1.00 86.50 84 ALA A C 1
ATOM 640 O O . ALA A 1 84 ? 2.977 3.761 2.770 1.00 86.50 84 ALA A O 1
ATOM 641 N N . ARG A 1 85 ? 2.154 5.841 2.489 1.00 80.62 85 ARG A N 1
ATOM 642 C CA . ARG A 1 85 ? 2.666 6.368 3.760 1.00 80.62 85 ARG A CA 1
ATOM 643 C C . ARG A 1 85 ? 1.515 6.821 4.663 1.00 80.62 85 ARG A C 1
ATOM 645 O O . ARG A 1 85 ? 0.613 7.504 4.181 1.00 80.62 85 ARG A O 1
ATOM 652 N N . PRO A 1 86 ? 1.505 6.436 5.954 1.00 75.19 86 PRO A N 1
ATOM 653 C CA . PRO A 1 86 ? 0.601 7.052 6.914 1.00 75.19 86 PRO A CA 1
ATOM 654 C C . PRO A 1 86 ? 1.033 8.509 7.130 1.00 75.19 86 PRO A C 1
ATOM 656 O O . PRO A 1 86 ? 2.195 8.760 7.459 1.00 75.19 86 PRO A O 1
ATOM 659 N N . SER A 1 87 ? 0.106 9.436 6.891 1.00 62.25 87 SER A N 1
ATOM 660 C CA . SER A 1 87 ? 0.245 10.878 7.131 1.00 62.25 87 SER A CA 1
ATOM 661 C C . SER A 1 87 ? -0.129 11.250 8.558 1.00 62.25 87 SER A C 1
ATOM 663 O O . SER A 1 87 ? -1.172 10.717 9.007 1.00 62.25 87 SER A O 1
#

Sequence (87 aa):
MDFAPWEPEETVGKLWHALASRLDAAQAHDGAAVALPEVAGRLAVFFRALGGPKDAAIRAAAQEVSAHRIGWRRKLTTDAERLARPS

Radius of gyration: 20.4 Å; chains: 1; bounding box: 37×26×62 Å

Foldseek 3Di:
DDDDVVCVVVVVVVVVVVLLVPQPPPDDPPVPDDDCVVCVVVVLVVCVVVVHDPPDHDDFADFDFDPDDDDPSNVVNDVTGTDRDDD

Secondary structure (DSSP, 8-state):
----TT-HHHHHHHHHHHHHHHTT-----GGG---HHHHHHHHHHHHHHTT--SSPPP-PPEEEE--S---HHHHTT-SS-EEEE--

pLDDT: mean 84.18, std 8.73, range [58.84, 95.88]